Protein AF-A0A821KR03-F1 (afdb_monomer_lite)

InterPro domains:
  IPR006926 Vps16, N-terminal [PF04841] (5-114)
  IPR016534 Vacuolar protein sorting-associated protein 16 [PTHR12811] (3-163)

Structure (mmCIF, N/CA/C/O backbone):
data_AF-A0A821KR03-F1
#
_entry.id   AF-A0A821KR03-F1
#
loop_
_atom_site.group_PDB
_atom_site.id
_atom_site.type_symbol
_atom_site.label_atom_id
_atom_site.label_alt_id
_atom_site.label_comp_id
_atom_site.label_asym_id
_atom_site.label_entity_id
_atom_site.label_seq_id
_atom_site.pdbx_PDB_ins_code
_atom_site.Cartn_x
_atom_site.Cartn_y
_atom_site.Cartn_z
_atom_site.occupancy
_atom_site.B_iso_or_equiv
_atom_site.auth_seq_id
_atom_site.auth_comp_id
_atom_site.auth_asym_id
_atom_site.auth_atom_id
_atom_site.pdbx_PDB_model_num
ATOM 1 N N . LEU A 1 1 ? 15.813 9.632 -14.652 1.00 60.22 1 LEU A N 1
ATOM 2 C CA . LEU A 1 1 ? 16.488 8.540 -15.388 1.00 60.22 1 LEU A CA 1
ATOM 3 C C . LEU A 1 1 ? 17.208 9.166 -16.573 1.00 60.22 1 LEU A C 1
ATOM 5 O O . LEU A 1 1 ? 16.545 9.782 -17.395 1.00 60.22 1 LEU A O 1
ATOM 9 N N . CYS A 1 2 ? 18.537 9.109 -16.610 1.00 74.56 2 CYS A N 1
ATOM 10 C CA . CYS A 1 2 ? 19.334 9.559 -17.752 1.00 74.56 2 CYS A CA 1
ATOM 11 C C . CYS A 1 2 ? 20.136 8.346 -18.226 1.00 74.56 2 CYS A C 1
ATOM 13 O O . CYS A 1 2 ? 20.982 7.852 -17.482 1.00 74.56 2 CYS A O 1
ATOM 15 N N . TYR A 1 3 ? 19.808 7.820 -19.405 1.00 84.50 3 TYR A N 1
ATOM 16 C CA . TYR A 1 3 ? 20.473 6.650 -19.975 1.00 84.50 3 TYR A CA 1
ATOM 17 C C . TYR A 1 3 ? 21.560 7.117 -20.941 1.00 84.50 3 TYR A C 1
ATOM 19 O O . TYR A 1 3 ? 21.299 7.924 -21.829 1.00 84.50 3 TYR A O 1
ATOM 27 N N . THR A 1 4 ? 22.783 6.619 -20.769 1.00 85.19 4 THR A N 1
ATOM 28 C CA . THR A 1 4 ? 23.943 6.978 -21.607 1.00 85.19 4 THR A CA 1
ATOM 29 C C . THR A 1 4 ? 24.141 6.041 -22.803 1.00 85.19 4 THR A C 1
ATOM 31 O O . THR A 1 4 ? 25.044 6.251 -23.608 1.00 85.19 4 THR A O 1
ATOM 34 N N . SER A 1 5 ? 23.302 5.010 -22.932 1.00 85.94 5 SER A N 1
ATOM 35 C CA . SER A 1 5 ? 23.294 4.030 -24.021 1.00 85.94 5 SER A CA 1
ATOM 36 C C . SER A 1 5 ? 21.872 3.848 -24.561 1.00 85.94 5 SER A C 1
ATOM 38 O O . SER A 1 5 ? 20.921 4.136 -23.827 1.00 85.94 5 SER A O 1
ATOM 40 N N . PRO A 1 6 ? 21.695 3.322 -25.789 1.00 90.62 6 PRO A N 1
ATOM 41 C CA . PRO A 1 6 ? 20.378 2.938 -26.288 1.00 90.62 6 PRO A CA 1
ATOM 42 C C . PRO A 1 6 ? 19.651 2.016 -25.302 1.00 90.62 6 PRO A C 1
ATOM 44 O O . PRO A 1 6 ? 20.279 1.177 -24.649 1.00 90.62 6 PRO A O 1
ATOM 47 N N . VAL A 1 7 ? 18.334 2.186 -25.202 1.00 93.94 7 VAL A N 1
ATOM 48 C CA . VAL A 1 7 ? 17.451 1.352 -24.379 1.00 93.94 7 VAL A CA 1
ATOM 49 C C . VAL A 1 7 ? 16.384 0.712 -25.252 1.00 93.94 7 VAL A C 1
ATOM 51 O O . VAL A 1 7 ? 15.950 1.297 -26.245 1.00 93.94 7 VAL A O 1
ATOM 54 N N . TRP A 1 8 ? 15.954 -0.483 -24.869 1.00 94.06 8 TRP A N 1
ATOM 55 C CA . TRP A 1 8 ? 14.811 -1.154 -25.469 1.00 94.06 8 TRP A CA 1
ATOM 56 C C . TRP A 1 8 ? 13.596 -1.029 -24.551 1.00 94.06 8 TRP A C 1
ATOM 58 O O . TRP A 1 8 ? 13.718 -1.134 -23.329 1.00 94.06 8 TRP A O 1
ATOM 68 N N . LEU A 1 9 ? 12.430 -0.775 -25.143 1.00 94.56 9 LEU A N 1
ATOM 69 C CA . LEU A 1 9 ? 11.180 -0.566 -24.420 1.00 94.56 9 LEU A CA 1
ATOM 70 C C . LEU A 1 9 ? 10.210 -1.705 -24.734 1.00 94.56 9 LEU A C 1
ATOM 72 O O . LEU A 1 9 ? 9.923 -1.956 -25.903 1.00 94.56 9 LEU A O 1
ATOM 76 N N . SER A 1 10 ? 9.673 -2.335 -23.689 1.00 93.62 10 SER A N 1
ATOM 77 C CA . SER A 1 10 ? 8.563 -3.289 -23.783 1.00 93.62 10 SER A CA 1
ATOM 78 C C . SER A 1 10 ? 7.328 -2.707 -23.133 1.00 93.62 10 SER A C 1
ATOM 80 O O . SER A 1 10 ? 7.402 -2.225 -22.001 1.00 93.62 10 SER A O 1
ATOM 82 N N . THR A 1 11 ? 6.180 -2.812 -23.789 1.00 94.19 11 THR A N 1
ATOM 83 C CA . THR A 1 11 ? 4.897 -2.576 -23.127 1.00 94.19 11 THR A CA 1
ATOM 84 C C . THR A 1 11 ? 4.571 -3.747 -22.211 1.00 94.19 11 THR A C 1
ATOM 86 O O . THR A 1 11 ? 4.614 -4.899 -22.638 1.00 94.19 11 THR A O 1
ATOM 89 N N . GLU A 1 12 ? 4.205 -3.442 -20.976 1.00 91.38 12 GLU A N 1
ATOM 90 C CA . GLU A 1 12 ? 3.694 -4.391 -19.994 1.00 91.38 12 GLU A CA 1
ATOM 91 C C . GLU A 1 12 ? 2.245 -4.011 -19.651 1.00 91.38 12 GLU A C 1
ATOM 93 O O . GLU A 1 12 ? 1.761 -2.933 -20.000 1.00 91.38 12 GLU A O 1
ATOM 98 N N . ILE A 1 13 ? 1.536 -4.887 -18.946 1.00 91.25 13 ILE A N 1
ATOM 99 C CA . ILE A 1 13 ? 0.113 -4.703 -18.606 1.00 91.25 13 ILE A CA 1
ATOM 100 C C . ILE A 1 13 ? -0.180 -3.436 -17.781 1.00 91.25 13 ILE A C 1
ATOM 102 O O . ILE A 1 13 ? -1.308 -2.947 -17.761 1.00 91.25 13 ILE A O 1
ATOM 106 N N . ASP A 1 14 ? 0.816 -2.934 -17.056 1.00 90.94 14 ASP A N 1
ATOM 107 C CA . ASP A 1 14 ? 0.702 -1.848 -16.087 1.00 90.94 14 ASP A CA 1
ATOM 108 C C . ASP A 1 14 ? 1.826 -0.812 -16.210 1.00 90.94 14 ASP A C 1
ATOM 110 O O . ASP A 1 14 ? 1.948 0.077 -15.367 1.00 90.94 14 ASP A O 1
ATOM 114 N N . GLY A 1 15 ? 2.609 -0.866 -17.289 1.00 91.56 15 GLY A N 1
ATOM 115 C CA . GLY A 1 15 ? 3.691 0.081 -17.509 1.00 91.56 15 GLY A CA 1
ATOM 116 C C . GLY A 1 15 ? 4.571 -0.252 -18.704 1.00 91.56 15 GLY A C 1
ATOM 117 O O . GLY A 1 15 ? 4.160 -0.897 -19.666 1.00 91.56 15 GLY A O 1
ATOM 118 N N . ILE A 1 16 ? 5.803 0.236 -18.641 1.00 92.94 16 ILE A N 1
ATOM 119 C CA . ILE A 1 16 ? 6.830 0.062 -19.658 1.00 92.94 16 ILE A CA 1
ATOM 120 C C . ILE A 1 16 ? 8.076 -0.479 -18.970 1.00 92.94 16 ILE A C 1
ATOM 122 O O . ILE A 1 16 ? 8.603 0.126 -18.034 1.00 92.94 16 ILE A O 1
ATOM 126 N N . ARG A 1 17 ? 8.573 -1.609 -19.462 1.00 91.38 17 ARG A N 1
ATOM 127 C CA . ARG A 1 17 ? 9.872 -2.148 -19.070 1.00 91.38 17 ARG A CA 1
ATOM 128 C C . ARG A 1 17 ? 10.957 -1.508 -19.928 1.00 91.38 17 ARG A C 1
ATOM 130 O O . ARG A 1 17 ? 10.841 -1.479 -21.152 1.00 91.38 17 ARG A O 1
ATOM 137 N N . ILE A 1 18 ? 11.998 -0.997 -19.281 1.00 91.56 18 ILE A N 1
ATOM 138 C CA . ILE A 1 18 ? 13.128 -0.315 -19.908 1.00 91.56 18 ILE A CA 1
ATOM 139 C C . ILE A 1 18 ? 14.366 -1.185 -19.713 1.00 91.56 18 ILE A C 1
ATOM 141 O O . ILE A 1 18 ? 14.875 -1.322 -18.604 1.00 91.56 18 ILE A O 1
ATOM 145 N N . VAL A 1 19 ? 14.847 -1.783 -20.798 1.00 90.94 19 VAL A N 1
ATOM 146 C CA . VAL A 1 19 ? 16.053 -2.614 -20.805 1.00 90.94 19 VAL A CA 1
ATOM 147 C C . VAL A 1 19 ? 17.217 -1.761 -21.295 1.00 90.94 19 VAL A C 1
ATOM 149 O O . VAL A 1 19 ? 17.205 -1.281 -22.429 1.00 90.94 19 VAL A O 1
ATOM 152 N N . SER A 1 20 ? 18.240 -1.586 -20.464 1.00 89.12 20 SER A N 1
ATOM 153 C CA . SER A 1 20 ? 19.522 -1.005 -20.866 1.00 89.12 20 SER A CA 1
ATOM 154 C C . SER A 1 20 ? 20.624 -2.067 -20.823 1.00 89.12 20 SER A C 1
ATOM 156 O O . SER A 1 20 ? 20.423 -3.172 -20.324 1.00 89.12 20 SER A O 1
ATOM 158 N N . GLY A 1 21 ? 21.829 -1.738 -21.295 1.00 85.69 21 GLY A N 1
ATOM 159 C CA . GLY A 1 21 ? 22.984 -2.635 -21.153 1.00 85.69 21 GLY A CA 1
ATOM 160 C C . GLY A 1 21 ? 23.444 -2.861 -19.702 1.00 85.69 21 GLY A C 1
ATOM 161 O O . GLY A 1 21 ? 24.381 -3.622 -19.486 1.00 85.69 21 GLY A O 1
ATOM 162 N N . ARG A 1 22 ? 22.850 -2.171 -18.713 1.00 84.06 22 ARG A N 1
ATOM 163 C CA . ARG A 1 22 ? 23.264 -2.215 -17.296 1.00 84.06 22 ARG A CA 1
ATOM 164 C C . ARG A 1 22 ? 22.119 -2.425 -16.309 1.00 84.06 22 ARG A C 1
ATOM 166 O O . ARG A 1 22 ? 22.371 -2.866 -15.194 1.00 84.06 22 ARG A O 1
ATOM 173 N N . THR A 1 23 ? 20.901 -2.055 -16.682 1.00 84.62 23 THR A N 1
ATOM 174 C CA . THR A 1 23 ? 19.739 -2.018 -15.792 1.00 84.62 23 THR A CA 1
ATOM 175 C C . THR A 1 23 ? 18.513 -2.568 -16.492 1.00 84.62 23 THR A C 1
ATOM 177 O O . THR A 1 23 ? 18.377 -2.483 -17.716 1.00 84.62 23 THR A O 1
ATOM 180 N N . LEU A 1 24 ? 17.608 -3.102 -15.681 1.00 87.06 24 LEU A N 1
ATOM 181 C CA . LEU A 1 24 ? 16.259 -3.425 -16.092 1.00 87.06 24 LEU A CA 1
ATOM 182 C C . LEU A 1 24 ? 15.298 -2.633 -15.211 1.00 87.06 24 LEU A C 1
ATOM 184 O O . LEU A 1 24 ? 15.006 -3.026 -14.085 1.00 87.06 24 LEU A O 1
ATOM 188 N N . ASP A 1 25 ? 14.846 -1.497 -15.727 1.00 87.44 25 ASP A N 1
ATOM 189 C CA . ASP A 1 25 ? 14.004 -0.556 -14.999 1.00 87.44 25 ASP A CA 1
ATOM 190 C C . ASP A 1 25 ? 12.532 -0.734 -15.394 1.00 87.44 25 ASP A C 1
ATOM 192 O O . ASP A 1 25 ? 12.204 -1.191 -16.493 1.00 87.44 25 ASP A O 1
ATOM 196 N N . PHE A 1 26 ? 11.620 -0.358 -14.498 1.00 88.38 26 PHE A N 1
ATOM 197 C CA . PHE A 1 26 ? 10.183 -0.391 -14.759 1.00 88.38 26 PHE A CA 1
ATOM 198 C C . PHE A 1 26 ? 9.567 0.984 -14.530 1.00 88.38 26 PHE A C 1
ATOM 200 O O . PHE A 1 26 ? 9.708 1.577 -13.460 1.00 88.38 26 PHE A O 1
ATOM 207 N N . PHE A 1 27 ? 8.881 1.492 -15.548 1.00 89.94 27 PHE A N 1
ATOM 208 C CA . PHE A 1 27 ? 8.191 2.769 -15.506 1.00 89.94 27 PHE A CA 1
ATOM 209 C C . PHE A 1 27 ? 6.686 2.543 -15.578 1.00 89.94 27 PHE A C 1
ATOM 211 O O . PHE A 1 27 ? 6.168 2.053 -16.578 1.00 89.94 27 PHE A O 1
ATOM 218 N N . GLN A 1 28 ? 5.974 2.941 -14.531 1.00 91.38 28 GLN A N 1
ATOM 219 C CA . GLN A 1 28 ? 4.519 2.857 -14.468 1.00 91.38 28 GLN A CA 1
ATOM 220 C C . GLN A 1 28 ? 3.914 4.191 -14.061 1.00 91.38 28 GLN A C 1
ATOM 222 O O . GLN A 1 28 ? 4.540 5.007 -13.380 1.00 91.38 28 GLN A O 1
ATOM 227 N N . ARG A 1 29 ? 2.647 4.380 -14.431 1.00 91.75 29 ARG A N 1
ATOM 228 C CA . ARG A 1 29 ? 1.810 5.388 -13.783 1.00 91.75 29 ARG A CA 1
ATOM 229 C C . ARG A 1 29 ? 1.677 5.022 -12.304 1.00 91.75 29 ARG A C 1
ATOM 231 O O . ARG A 1 29 ? 1.490 3.853 -11.984 1.00 91.75 29 ARG A O 1
ATOM 238 N N . LEU A 1 30 ? 1.726 6.023 -11.423 1.00 91.00 30 LEU A N 1
ATOM 239 C CA . LEU A 1 30 ? 1.504 5.817 -9.993 1.00 91.00 30 LEU A CA 1
ATOM 240 C C . LEU A 1 30 ? 0.151 5.108 -9.763 1.00 91.00 30 LEU A C 1
ATOM 242 O O . LEU A 1 30 ? -0.876 5.649 -10.192 1.00 91.00 30 LEU A O 1
ATOM 246 N N . PRO A 1 31 ? 0.131 3.924 -9.121 1.00 94.31 31 PRO A N 1
ATOM 247 C CA . PRO A 1 31 ? -1.107 3.210 -8.830 1.00 94.31 31 PRO A CA 1
ATOM 248 C C . PRO A 1 31 ? -2.048 4.040 -7.952 1.00 94.31 31 PRO A C 1
ATOM 250 O O . PRO A 1 31 ? -1.606 4.765 -7.054 1.00 94.31 31 PRO A O 1
ATOM 253 N N . GLN A 1 32 ? -3.356 3.935 -8.199 1.00 95.56 32 GLN A N 1
ATOM 254 C CA . GLN A 1 32 ? -4.357 4.742 -7.495 1.00 95.56 32 GLN A CA 1
ATOM 255 C C . GLN A 1 32 ? -4.410 4.389 -6.003 1.00 95.56 32 GLN A C 1
ATOM 257 O O . GLN A 1 32 ? -4.661 5.253 -5.172 1.00 95.56 32 GLN A O 1
ATOM 262 N N . GLU A 1 33 ? -4.130 3.136 -5.659 1.00 96.50 33 GLU A N 1
ATOM 263 C CA . GLU A 1 33 ? -4.084 2.612 -4.297 1.00 96.50 33 GLU A CA 1
ATOM 264 C C . GLU A 1 33 ? -2.998 3.316 -3.472 1.00 96.50 33 GLU A C 1
ATOM 266 O O . GLU A 1 33 ? -3.260 3.759 -2.355 1.00 96.50 33 GLU A O 1
ATOM 271 N N . ILE A 1 34 ? -1.805 3.490 -4.053 1.00 96.25 34 ILE A N 1
ATOM 272 C CA . ILE A 1 34 ? -0.689 4.237 -3.452 1.00 96.25 34 ILE A CA 1
ATOM 273 C C . ILE A 1 34 ? -1.045 5.717 -3.352 1.00 96.25 34 ILE A C 1
ATOM 275 O O . ILE A 1 34 ? -0.909 6.325 -2.288 1.00 96.25 34 ILE A O 1
ATOM 279 N N . PHE A 1 35 ? -1.537 6.295 -4.453 1.00 96.75 35 PHE A N 1
ATOM 280 C CA . PHE A 1 35 ? -1.909 7.706 -4.502 1.00 96.75 35 PHE A CA 1
ATOM 281 C C . PHE A 1 35 ? -2.958 8.047 -3.442 1.00 96.75 35 PHE A C 1
ATOM 283 O O . PHE A 1 35 ? -2.806 9.026 -2.723 1.00 96.75 35 PHE A O 1
ATOM 290 N N . ASN A 1 36 ? -3.984 7.215 -3.273 1.00 96.88 36 ASN A N 1
ATOM 291 C CA . ASN A 1 36 ? -5.031 7.441 -2.286 1.00 96.88 36 ASN A CA 1
ATOM 292 C C . ASN A 1 36 ? -4.494 7.496 -0.852 1.00 96.88 36 ASN A C 1
ATOM 294 O O . ASN A 1 36 ? -5.114 8.160 -0.028 1.00 96.88 36 ASN A O 1
ATOM 298 N N . ILE A 1 37 ? -3.381 6.834 -0.528 1.00 97.38 37 ILE A N 1
ATOM 299 C CA . ILE A 1 37 ? -2.795 6.876 0.820 1.00 97.38 37 ILE A CA 1
ATOM 300 C C . ILE A 1 37 ? -1.839 8.056 0.983 1.00 97.38 37 ILE A C 1
ATOM 302 O O . ILE A 1 37 ? -1.909 8.754 1.990 1.00 97.38 37 ILE A O 1
ATOM 306 N N . PHE A 1 38 ? -0.962 8.288 0.005 1.00 96.81 38 PHE A N 1
ATOM 307 C CA . PHE A 1 38 ? 0.140 9.247 0.137 1.00 96.81 38 PHE A CA 1
ATOM 308 C C . PHE A 1 38 ? -0.118 10.617 -0.496 1.00 96.81 38 PHE A C 1
ATOM 310 O O . PHE A 1 38 ? 0.713 11.514 -0.349 1.00 96.81 38 PHE A O 1
ATOM 317 N N . ALA A 1 39 ? -1.236 10.808 -1.200 1.00 96.25 39 ALA A N 1
ATOM 318 C CA . ALA A 1 39 ? -1.586 12.114 -1.741 1.00 96.25 39 ALA A CA 1
ATOM 319 C C . ALA A 1 39 ? -1.698 13.158 -0.622 1.00 96.25 39 ALA A C 1
ATOM 321 O O . ALA A 1 39 ? -2.251 12.913 0.454 1.00 96.25 39 ALA A O 1
ATOM 322 N N . ILE A 1 40 ? -1.182 14.351 -0.908 1.00 93.06 40 ILE A N 1
ATOM 323 C CA . ILE A 1 40 ? -1.254 15.501 -0.009 1.00 93.06 40 ILE A CA 1
ATOM 324 C C . ILE A 1 40 ? -2.725 15.791 0.296 1.00 93.06 40 ILE A C 1
ATOM 326 O O . ILE A 1 40 ? -3.540 15.887 -0.620 1.00 93.06 40 ILE A O 1
ATOM 330 N N . LEU A 1 41 ? -3.047 15.933 1.585 1.00 92.81 41 LEU A N 1
ATOM 331 C CA . LEU A 1 41 ? -4.411 16.174 2.073 1.00 92.81 41 LEU A CA 1
ATOM 332 C C . LEU A 1 41 ? -5.416 15.087 1.655 1.00 92.81 41 LEU A C 1
ATOM 334 O O . LEU A 1 41 ? -6.613 15.357 1.547 1.00 92.81 41 LEU A O 1
ATOM 338 N N . SER A 1 42 ? -4.950 13.855 1.431 1.00 94.50 42 SER A N 1
ATOM 339 C CA . SER A 1 42 ? -5.854 12.747 1.159 1.00 94.50 42 SER A CA 1
ATOM 340 C C . SER A 1 42 ? -6.812 12.522 2.326 1.00 94.50 42 SER A C 1
ATOM 342 O O . SER A 1 42 ? -6.412 12.371 3.481 1.00 94.50 42 SER A O 1
ATOM 344 N N . THR A 1 43 ? -8.097 12.456 2.000 1.00 92.56 43 THR A N 1
ATOM 345 C CA . THR A 1 43 ? -9.179 12.154 2.939 1.00 92.56 43 THR A CA 1
ATOM 346 C C . THR A 1 43 ? -9.639 10.700 2.843 1.00 92.56 43 THR A C 1
ATOM 348 O O . THR A 1 43 ? -10.645 10.338 3.458 1.00 92.56 43 THR A O 1
ATOM 351 N N . SER A 1 44 ? -8.915 9.858 2.092 1.00 94.88 44 SER A N 1
ATOM 352 C CA . SER A 1 44 ? -9.254 8.442 1.949 1.00 94.88 44 SER A CA 1
ATOM 353 C C . SER A 1 44 ? -9.193 7.716 3.304 1.00 94.88 44 SER A C 1
ATOM 355 O O . SER A 1 44 ? -8.382 8.073 4.168 1.00 94.88 44 SER A O 1
ATOM 357 N N . PRO A 1 45 ? -10.018 6.674 3.518 1.00 95.38 45 PRO A N 1
ATOM 358 C CA . PRO A 1 45 ? -9.955 5.876 4.739 1.00 95.38 45 PRO A CA 1
ATOM 359 C C . PRO A 1 45 ? -8.554 5.300 5.000 1.00 95.38 45 PRO A C 1
ATOM 361 O O . PRO A 1 45 ? -8.063 5.361 6.127 1.00 95.38 45 PRO A O 1
ATOM 364 N N . GLY A 1 46 ? -7.884 4.796 3.958 1.00 96.44 46 GLY A N 1
ATOM 365 C CA . GLY A 1 46 ? -6.524 4.260 4.037 1.00 96.44 46 GLY A CA 1
ATOM 366 C C . GLY A 1 46 ? -5.491 5.308 4.453 1.00 96.44 46 GLY A C 1
ATOM 367 O O . GLY A 1 46 ? -4.665 5.026 5.318 1.00 96.44 46 GLY A O 1
ATOM 368 N N . ALA A 1 47 ? -5.576 6.534 3.919 1.00 97.25 47 ALA A N 1
ATOM 369 C CA . ALA A 1 47 ? -4.711 7.642 4.332 1.00 97.25 47 ALA A CA 1
ATOM 370 C C . ALA A 1 47 ? -4.892 7.971 5.818 1.00 97.25 47 ALA A C 1
ATOM 372 O O . ALA A 1 47 ? -3.913 8.050 6.558 1.00 97.25 47 ALA A O 1
ATOM 373 N N . LYS A 1 48 ? -6.141 8.087 6.286 1.00 96.31 48 LYS A N 1
ATOM 374 C CA . LYS A 1 48 ? -6.435 8.353 7.704 1.00 96.31 48 LYS A CA 1
ATOM 375 C C . LYS A 1 48 ? -5.905 7.249 8.616 1.00 96.31 48 LYS A C 1
ATOM 377 O O . LYS A 1 48 ? -5.305 7.553 9.643 1.00 96.31 48 LYS A O 1
ATOM 382 N N . LEU A 1 49 ? -6.081 5.977 8.245 1.00 96.94 49 LEU A N 1
ATOM 383 C CA . LEU A 1 49 ? -5.566 4.851 9.032 1.00 96.94 49 LEU A CA 1
ATOM 384 C C . LEU A 1 49 ? -4.036 4.822 9.050 1.00 96.94 49 LEU A C 1
ATOM 386 O O . LEU A 1 49 ? -3.439 4.548 10.090 1.00 96.94 49 LEU A O 1
ATOM 390 N N . PHE A 1 50 ? -3.398 5.104 7.917 1.00 98.00 50 PHE A N 1
ATOM 391 C CA . PHE A 1 50 ? -1.947 5.181 7.832 1.00 98.00 50 PHE A CA 1
ATOM 392 C C . PHE A 1 50 ? -1.390 6.313 8.704 1.00 98.00 50 PHE A C 1
ATOM 394 O O . PHE A 1 50 ? -0.453 6.080 9.467 1.00 98.00 50 PHE A O 1
ATOM 401 N N . SER A 1 51 ? -2.010 7.496 8.670 1.00 96.75 51 SER A N 1
ATOM 402 C CA . SER A 1 51 ? -1.673 8.618 9.554 1.00 96.75 51 SER A CA 1
ATOM 403 C C . SER A 1 51 ? -1.883 8.267 11.025 1.00 96.75 51 SER A C 1
ATOM 405 O O . SER A 1 51 ? -0.977 8.469 11.827 1.00 96.75 51 SER A O 1
ATOM 407 N N . ALA A 1 52 ? -3.008 7.632 11.374 1.00 96.56 52 ALA A N 1
ATOM 408 C CA . ALA A 1 52 ? -3.265 7.171 12.738 1.00 96.56 52 ALA A CA 1
ATOM 409 C C . ALA A 1 52 ? -2.192 6.185 13.224 1.00 96.56 52 ALA A C 1
ATOM 411 O O . ALA A 1 52 ? -1.761 6.241 14.374 1.00 96.56 52 ALA A O 1
ATOM 412 N N . TYR A 1 53 ? -1.729 5.292 12.346 1.00 97.62 53 TYR A N 1
ATOM 413 C CA . TYR A 1 53 ? -0.631 4.383 12.652 1.00 97.62 53 TYR A CA 1
ATOM 414 C C . TYR A 1 53 ? 0.709 5.116 12.834 1.00 97.62 53 TYR A C 1
ATOM 416 O O . TYR A 1 53 ? 1.478 4.739 13.719 1.00 97.62 53 TYR A O 1
ATOM 424 N N . MET A 1 54 ? 1.000 6.154 12.038 1.00 96.75 54 MET A N 1
ATOM 425 C CA . MET A 1 54 ? 2.195 6.983 12.247 1.00 96.75 54 MET A CA 1
ATOM 426 C C . MET A 1 54 ? 2.139 7.706 13.581 1.00 96.75 54 MET A C 1
ATOM 428 O O . MET A 1 54 ? 3.090 7.604 14.350 1.00 96.75 54 MET A O 1
ATOM 432 N N . ASP A 1 55 ? 1.024 8.363 13.883 1.00 96.56 55 ASP A N 1
ATOM 433 C CA . ASP A 1 55 ? 0.836 9.044 15.159 1.00 96.56 55 ASP A CA 1
ATOM 434 C C . ASP A 1 55 ? 0.992 8.067 16.326 1.00 96.56 55 ASP A C 1
ATOM 436 O O . ASP A 1 55 ? 1.745 8.342 17.253 1.00 96.56 55 ASP A O 1
ATOM 440 N N . TYR A 1 56 ? 0.406 6.869 16.234 1.00 95.88 56 TYR A N 1
ATOM 441 C CA . TYR A 1 56 ? 0.591 5.820 17.237 1.00 95.88 56 TYR A CA 1
ATOM 442 C C . TYR A 1 56 ? 2.064 5.410 17.388 1.00 95.88 56 TYR A C 1
ATOM 444 O O . TYR A 1 56 ? 2.571 5.295 18.501 1.00 95.88 56 TYR A O 1
ATOM 452 N N . LYS A 1 57 ? 2.772 5.204 16.271 1.00 95.19 57 LYS A N 1
ATOM 453 C CA . LYS A 1 57 ? 4.188 4.807 16.258 1.00 95.19 57 LYS A CA 1
ATOM 454 C C . LYS A 1 57 ? 5.100 5.872 16.881 1.00 95.19 57 LYS A C 1
ATOM 456 O O . LYS A 1 57 ? 6.139 5.511 17.426 1.00 95.19 57 LYS A O 1
ATOM 461 N N . TYR A 1 58 ? 4.735 7.147 16.769 1.00 94.62 58 TYR A N 1
ATOM 462 C CA . TYR A 1 58 ? 5.473 8.282 17.328 1.00 94.62 58 TYR A CA 1
ATOM 463 C C . TYR A 1 58 ? 4.873 8.801 18.645 1.00 94.62 58 TYR A C 1
ATOM 465 O O . TYR A 1 58 ? 5.203 9.909 19.057 1.00 94.62 58 TYR A O 1
ATOM 473 N N . GLU A 1 59 ? 4.010 8.014 19.300 1.00 91.12 59 GLU A N 1
ATOM 474 C CA . GLU A 1 59 ? 3.382 8.339 20.592 1.00 91.12 59 GLU A CA 1
ATOM 475 C C . GLU A 1 59 ? 2.605 9.671 20.595 1.00 91.12 59 GLU A C 1
ATOM 477 O O . GLU A 1 59 ? 2.434 10.328 21.622 1.00 91.12 59 GLU A O 1
ATOM 482 N N . ASN A 1 60 ? 2.084 10.062 19.433 1.00 91.88 60 ASN A N 1
ATOM 483 C CA . ASN A 1 60 ? 1.218 11.215 19.271 1.00 91.88 60 ASN A CA 1
ATOM 484 C C . ASN A 1 60 ? -0.238 10.843 19.604 1.00 91.88 60 ASN A C 1
ATOM 486 O O . ASN A 1 60 ? -0.789 9.854 19.113 1.00 91.88 60 ASN A O 1
ATOM 490 N N . GLN A 1 61 ? -0.894 11.682 20.407 1.00 87.06 61 GLN A N 1
ATOM 491 C CA . GLN A 1 61 ? -2.266 11.475 20.886 1.00 87.06 61 GLN A CA 1
ATOM 492 C C . GLN A 1 61 ? -3.319 11.531 19.763 1.00 87.06 61 GLN A C 1
ATOM 494 O O . GLN A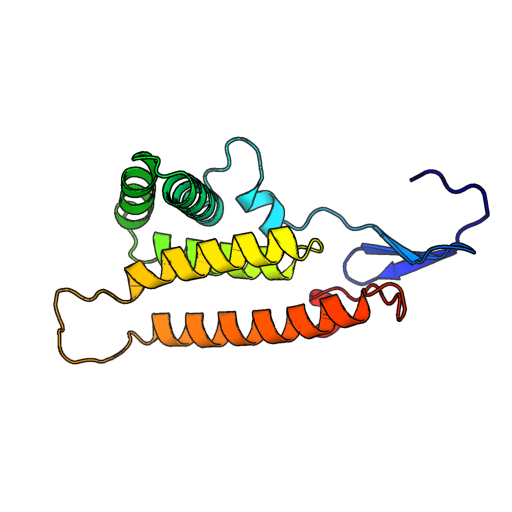 1 61 ? -4.435 11.038 19.927 1.00 87.06 61 GLN A O 1
ATOM 499 N N . MET A 1 62 ? -2.964 12.074 18.594 1.00 90.31 62 MET A N 1
ATOM 500 C CA . MET A 1 62 ? -3.864 12.217 17.442 1.00 90.31 62 MET A CA 1
ATOM 501 C C . MET A 1 62 ? -4.335 10.884 16.839 1.00 90.31 62 MET A C 1
ATOM 503 O O . MET A 1 62 ? -5.380 10.841 16.184 1.00 90.31 62 MET A O 1
ATOM 507 N N . ALA A 1 63 ? -3.630 9.781 17.113 1.00 91.50 63 ALA A N 1
ATOM 508 C CA . ALA A 1 63 ? -3.994 8.452 16.625 1.00 91.50 63 ALA A CA 1
ATOM 509 C C . ALA A 1 63 ? -5.414 8.031 17.038 1.00 91.50 63 ALA A C 1
ATOM 511 O O . ALA A 1 63 ? -6.169 7.491 16.226 1.00 91.50 63 ALA A O 1
ATOM 512 N N . GLU A 1 64 ? -5.794 8.292 18.292 1.00 89.62 64 GLU A N 1
ATOM 513 C CA . GLU A 1 64 ? -7.113 7.927 18.813 1.00 89.62 64 GLU A CA 1
ATOM 514 C C . GLU A 1 64 ? -8.225 8.727 18.127 1.00 89.62 64 GLU A C 1
ATOM 516 O O . GLU A 1 64 ? -9.252 8.164 17.741 1.00 89.62 64 GLU A O 1
ATOM 521 N N . MET A 1 65 ? -7.995 10.022 17.902 1.00 92.06 65 MET A N 1
ATOM 522 C CA . MET A 1 65 ? -8.941 10.898 17.214 1.00 92.06 65 MET A CA 1
ATOM 523 C C . MET A 1 65 ? -9.221 10.404 15.788 1.00 92.06 65 MET A C 1
ATOM 525 O O . MET A 1 65 ? -10.383 10.245 15.414 1.00 92.06 65 MET A O 1
ATOM 529 N N . LEU A 1 66 ? -8.174 10.091 15.018 1.00 91.75 66 LEU A N 1
ATOM 530 C CA . LEU A 1 66 ? -8.303 9.590 13.643 1.00 91.75 66 LEU A CA 1
ATOM 531 C C . LEU A 1 66 ? -9.001 8.222 13.583 1.00 91.75 66 LEU A C 1
ATOM 533 O O . LEU A 1 66 ? -9.831 7.975 12.706 1.00 91.75 66 LEU A O 1
ATOM 537 N N . LEU A 1 67 ? -8.711 7.328 14.534 1.00 90.62 67 LEU A N 1
ATOM 538 C CA . LEU A 1 67 ? -9.407 6.042 14.643 1.00 90.62 67 LEU A CA 1
ATOM 539 C C . LEU A 1 67 ? -10.889 6.216 14.981 1.00 90.62 67 LEU A C 1
ATOM 541 O O . LEU A 1 67 ? -11.727 5.485 14.448 1.00 90.62 67 LEU A O 1
ATOM 545 N N . ASN A 1 68 ? -11.221 7.159 15.860 1.00 89.00 68 ASN A N 1
ATOM 546 C CA . ASN A 1 68 ? -12.604 7.455 16.212 1.00 89.00 68 ASN A CA 1
ATOM 547 C C . ASN A 1 68 ? -13.355 8.070 15.031 1.00 89.00 68 ASN A C 1
ATOM 549 O O . ASN A 1 68 ? -14.484 7.661 14.786 1.00 89.00 68 ASN A O 1
ATOM 553 N N . GLU A 1 69 ? -12.724 8.947 14.249 1.00 90.38 69 GLU A N 1
ATOM 554 C CA . GLU A 1 69 ? -13.289 9.487 13.006 1.00 90.38 69 GLU A CA 1
ATOM 555 C C . GLU A 1 69 ? -13.592 8.380 11.980 1.00 90.38 69 GLU A C 1
ATOM 557 O O . GLU A 1 69 ? -14.676 8.328 11.393 1.00 90.38 69 GLU A O 1
ATOM 562 N N . LEU A 1 70 ? -12.667 7.429 11.807 1.00 89.75 70 LEU A N 1
ATOM 563 C CA . LEU A 1 70 ? -12.873 6.273 10.928 1.00 89.75 70 LEU A CA 1
ATOM 564 C C . LEU A 1 70 ? -14.054 5.399 11.370 1.00 89.75 70 LEU A C 1
ATOM 566 O O . LEU A 1 70 ? -14.782 4.885 10.519 1.00 89.75 70 LEU A O 1
ATOM 570 N N . LYS A 1 71 ? -14.267 5.242 12.681 1.00 84.69 71 LYS A N 1
ATOM 571 C CA . LYS A 1 71 ? -15.385 4.468 13.249 1.00 84.69 71 LYS A CA 1
ATOM 572 C C . LYS A 1 71 ? -16.713 5.232 13.234 1.00 84.69 71 LYS A C 1
ATOM 574 O O . LYS A 1 71 ? -17.759 4.611 13.071 1.00 84.69 71 LYS A O 1
ATOM 579 N N . SER A 1 72 ? -16.681 6.550 13.435 1.00 74.94 72 SER A N 1
ATOM 580 C CA . SER A 1 72 ? -17.866 7.400 13.623 1.00 74.94 72 SER A CA 1
ATOM 581 C C . SER A 1 72 ? -18.499 7.882 12.321 1.00 74.94 72 SER A C 1
ATOM 583 O O . SER A 1 72 ? -19.636 8.345 12.349 1.00 74.94 72 SER A O 1
ATOM 585 N N . SER A 1 73 ? -17.819 7.716 11.181 1.00 63.50 73 SER A N 1
ATOM 586 C CA . SER A 1 73 ? -18.284 8.079 9.830 1.00 63.50 73 SER A CA 1
ATOM 587 C C . SER A 1 73 ? -19.541 7.329 9.320 1.00 63.50 73 SER A C 1
ATOM 589 O O . SER A 1 73 ? -19.787 7.237 8.120 1.00 63.50 73 SER A O 1
ATOM 591 N N . GLY A 1 74 ? -20.380 6.800 10.216 1.00 50.25 74 GLY A N 1
ATOM 592 C CA . GLY A 1 74 ? -21.723 6.286 9.923 1.00 50.25 74 GLY A CA 1
ATOM 593 C C . GLY A 1 74 ? -21.770 4.882 9.322 1.00 50.25 74 GLY A C 1
ATOM 594 O O . GLY A 1 74 ? -22.846 4.297 9.237 1.00 50.25 74 GLY A O 1
ATOM 595 N N . THR A 1 75 ? -20.623 4.301 8.961 1.00 47.03 75 THR A N 1
ATOM 596 C CA . THR A 1 75 ? -20.553 2.941 8.418 1.00 47.03 75 THR A CA 1
ATOM 597 C C . THR A 1 75 ? -19.527 2.136 9.199 1.00 47.03 75 THR A C 1
ATOM 599 O O . THR A 1 75 ? -18.347 2.480 9.219 1.00 47.03 75 THR A O 1
ATOM 602 N N . THR A 1 76 ? -19.924 0.993 9.759 1.00 54.50 76 THR A N 1
ATOM 603 C CA . THR A 1 76 ? -18.989 -0.023 10.279 1.00 54.50 76 THR A CA 1
ATOM 604 C C . THR A 1 76 ? -17.958 -0.489 9.232 1.00 54.50 76 THR A C 1
ATOM 606 O O . THR A 1 76 ? -16.982 -1.139 9.595 1.00 54.50 76 THR A O 1
ATOM 609 N N . ASN A 1 77 ? -18.126 -0.100 7.959 1.00 70.31 77 ASN A N 1
ATOM 610 C CA . ASN A 1 77 ? -17.174 -0.293 6.865 1.00 70.31 77 ASN A CA 1
ATOM 611 C C . ASN A 1 77 ? -15.983 0.674 6.845 1.00 70.31 77 ASN A C 1
ATOM 613 O O . ASN A 1 77 ? -15.021 0.361 6.158 1.00 70.31 77 ASN A O 1
ATOM 617 N N . GLY A 1 78 ? -15.997 1.831 7.519 1.00 87.62 78 GLY A N 1
ATOM 618 C CA . GLY A 1 78 ? -14.945 2.846 7.318 1.00 87.62 78 GLY A CA 1
ATOM 619 C C . GLY A 1 78 ? -13.543 2.338 7.675 1.00 87.62 78 GLY A C 1
ATOM 620 O O . GLY A 1 78 ? -12.603 2.435 6.885 1.00 87.62 78 GLY A O 1
ATOM 621 N N . LEU A 1 79 ? -13.420 1.714 8.848 1.00 90.75 79 LEU A N 1
ATOM 622 C CA . LEU A 1 79 ? -12.168 1.112 9.304 1.00 90.75 79 LEU A CA 1
ATOM 623 C C . LEU A 1 79 ? -11.809 -0.167 8.529 1.00 90.75 79 LEU A C 1
ATOM 625 O O . LEU A 1 79 ? -10.638 -0.404 8.245 1.00 90.75 79 LEU A O 1
ATOM 629 N N . GLU A 1 80 ? -12.799 -0.990 8.178 1.00 91.25 80 GLU A N 1
ATOM 630 C CA . GLU A 1 80 ? -12.585 -2.183 7.351 1.00 91.25 80 GLU A CA 1
ATOM 631 C C . GLU A 1 80 ? -12.016 -1.815 5.976 1.00 91.25 80 GLU A C 1
ATOM 633 O O . GLU A 1 80 ? -11.029 -2.401 5.528 1.00 91.25 80 GLU A O 1
ATOM 638 N N . GLU A 1 81 ? -12.617 -0.820 5.331 1.00 92.69 81 GLU A N 1
ATOM 639 C CA . GLU A 1 81 ? -12.190 -0.291 4.044 1.00 92.69 81 GLU A CA 1
ATOM 640 C C . GLU A 1 81 ? -10.785 0.301 4.139 1.00 92.69 81 GLU A C 1
ATOM 642 O O . GLU A 1 81 ? -9.933 -0.005 3.311 1.00 92.69 81 GLU A O 1
ATOM 647 N N . ALA A 1 82 ? -10.493 1.063 5.195 1.00 95.44 82 ALA A N 1
ATOM 648 C CA . ALA A 1 82 ? -9.154 1.588 5.428 1.00 95.44 82 ALA A CA 1
ATOM 649 C C . ALA A 1 82 ? -8.090 0.480 5.515 1.00 95.44 82 ALA A C 1
ATOM 651 O O . ALA A 1 82 ? -7.016 0.595 4.923 1.00 95.44 82 ALA A O 1
ATOM 652 N N . VAL A 1 83 ? -8.395 -0.621 6.214 1.00 95.38 83 VAL A N 1
ATOM 653 C CA . VAL A 1 83 ? -7.497 -1.781 6.309 1.00 95.38 83 VAL A CA 1
ATOM 654 C C . VAL A 1 83 ? -7.280 -2.411 4.933 1.00 95.38 83 VAL A C 1
ATOM 656 O O . VAL A 1 83 ? -6.132 -2.659 4.558 1.00 95.38 83 VAL A O 1
ATOM 659 N N . LYS A 1 84 ? -8.348 -2.627 4.155 1.00 95.56 84 LYS A N 1
ATOM 660 C CA . LYS A 1 84 ? -8.249 -3.164 2.787 1.00 95.56 84 LYS A CA 1
ATOM 661 C C . LYS A 1 84 ? -7.439 -2.249 1.869 1.00 95.56 84 LYS A C 1
ATOM 663 O O . LYS A 1 84 ? -6.595 -2.750 1.132 1.00 95.56 84 LYS A O 1
ATOM 668 N N . GLN A 1 85 ? -7.627 -0.933 1.959 1.00 96.94 85 GLN A N 1
ATOM 669 C CA . GLN A 1 85 ? -6.873 0.052 1.179 1.00 96.94 85 GLN A CA 1
ATOM 670 C C . GLN A 1 85 ? -5.376 0.014 1.499 1.00 96.94 85 GLN A C 1
ATOM 672 O O . GLN A 1 85 ? -4.571 -0.014 0.574 1.00 96.94 85 GLN A O 1
ATOM 677 N N . CYS A 1 86 ? -4.985 -0.079 2.775 1.00 98.12 86 CYS A N 1
ATOM 678 C CA . CYS A 1 86 ? -3.577 -0.245 3.158 1.00 98.12 86 CYS A CA 1
ATOM 679 C C . CYS A 1 86 ? -2.963 -1.545 2.607 1.00 98.12 86 CYS A C 1
ATOM 681 O O . CYS A 1 86 ? -1.816 -1.540 2.163 1.00 98.12 86 CYS A O 1
ATOM 683 N N . ILE A 1 87 ? -3.713 -2.655 2.601 1.00 97.75 87 ILE A N 1
ATOM 684 C CA . ILE A 1 87 ? -3.251 -3.939 2.038 1.00 97.75 87 ILE A CA 1
ATOM 685 C C . ILE A 1 87 ? -3.109 -3.855 0.511 1.00 97.75 87 ILE A C 1
ATOM 687 O O . ILE A 1 87 ? -2.110 -4.313 -0.049 1.00 97.75 87 ILE A O 1
ATOM 691 N N . ALA A 1 88 ? -4.093 -3.259 -0.164 1.00 97.00 88 ALA A N 1
ATOM 692 C CA . ALA A 1 88 ? -4.070 -3.064 -1.609 1.00 97.00 88 ALA A CA 1
ATOM 693 C C . AL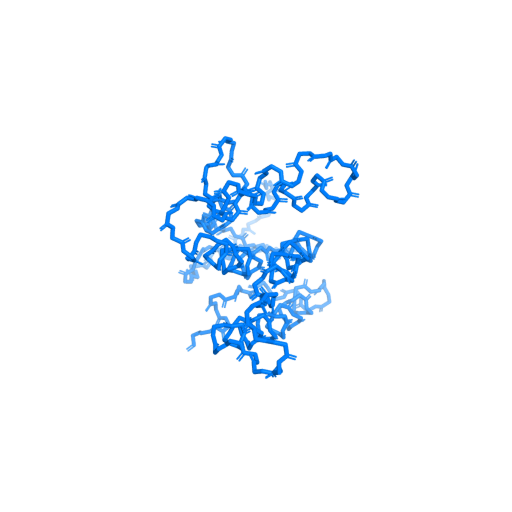A A 1 88 ? -2.906 -2.154 -2.021 1.00 97.00 88 ALA A C 1
ATOM 695 O O . ALA A 1 88 ? -2.125 -2.516 -2.894 1.00 97.00 88 ALA A O 1
ATOM 696 N N . ALA A 1 89 ? -2.711 -1.033 -1.324 1.00 97.56 89 ALA A N 1
ATOM 697 C CA . ALA A 1 89 ? -1.571 -0.154 -1.535 1.00 97.56 89 ALA A CA 1
ATOM 698 C C . ALA A 1 89 ? -0.244 -0.891 -1.323 1.00 97.56 89 ALA A C 1
ATOM 700 O O . ALA A 1 89 ? 0.623 -0.819 -2.182 1.00 97.56 89 ALA A O 1
ATOM 701 N N . ALA A 1 90 ? -0.098 -1.691 -0.259 1.00 97.62 90 ALA A N 1
ATOM 702 C CA . ALA A 1 90 ? 1.122 -2.477 -0.057 1.00 97.62 90 ALA A CA 1
ATOM 703 C C . ALA A 1 90 ? 1.426 -3.411 -1.239 1.00 97.62 90 ALA A C 1
ATOM 705 O O . ALA A 1 90 ? 2.588 -3.639 -1.548 1.00 97.62 90 ALA A O 1
ATOM 706 N N . SER A 1 91 ? 0.392 -3.922 -1.912 1.00 95.56 91 SER A N 1
ATOM 707 C CA . SER A 1 91 ? 0.532 -4.798 -3.081 1.00 95.56 91 SER A CA 1
ATOM 708 C C . SER A 1 91 ? 1.050 -4.063 -4.324 1.00 95.56 91 SER A C 1
ATOM 710 O O . SER A 1 91 ? 1.629 -4.685 -5.205 1.00 95.56 91 SER A O 1
ATOM 712 N N . HIS A 1 92 ? 0.851 -2.748 -4.405 1.00 94.56 92 HIS A N 1
ATOM 713 C CA . HIS A 1 92 ? 1.254 -1.911 -5.538 1.00 94.56 92 HIS A CA 1
ATOM 714 C C . HIS A 1 92 ? 2.529 -1.093 -5.279 1.00 94.56 92 HIS A C 1
ATOM 716 O O . HIS A 1 92 ? 2.967 -0.353 -6.160 1.00 94.56 92 HIS A O 1
ATOM 722 N N . GLU A 1 93 ? 3.117 -1.223 -4.089 1.00 93.88 93 GLU A N 1
ATOM 723 C CA . GLU A 1 93 ? 4.352 -0.550 -3.698 1.00 93.88 93 GLU A CA 1
ATOM 724 C C . GLU A 1 93 ? 5.570 -1.414 -4.036 1.00 93.88 93 GLU A C 1
ATOM 726 O O . GLU A 1 93 ? 5.528 -2.632 -3.874 1.00 93.88 93 GLU A O 1
ATOM 731 N N . ASN A 1 94 ? 6.671 -0.789 -4.454 1.00 89.00 94 ASN A N 1
ATOM 732 C CA . ASN A 1 94 ? 7.908 -1.485 -4.809 1.00 89.00 94 ASN A CA 1
ATOM 733 C C . ASN A 1 94 ? 8.971 -1.402 -3.707 1.00 89.00 94 ASN A C 1
ATOM 735 O O . ASN A 1 94 ? 9.814 -2.290 -3.629 1.00 89.00 94 ASN A O 1
ATOM 739 N N . ASP A 1 95 ? 8.954 -0.377 -2.845 1.00 91.44 95 ASP A N 1
ATOM 740 C CA . ASP A 1 95 ? 9.893 -0.297 -1.718 1.00 91.44 95 ASP A CA 1
ATOM 741 C C . ASP A 1 95 ? 9.466 -1.254 -0.584 1.00 91.44 95 ASP A C 1
ATOM 743 O O . ASP A 1 95 ? 8.432 -1.022 0.061 1.00 91.44 95 ASP A O 1
ATOM 747 N N . PRO A 1 96 ? 10.266 -2.291 -0.247 1.00 93.62 96 PRO A N 1
ATOM 748 C CA . PRO A 1 96 ? 9.935 -3.235 0.822 1.00 93.62 96 PRO A CA 1
ATOM 749 C C . PRO A 1 96 ? 9.724 -2.571 2.191 1.00 93.62 96 PRO A C 1
ATOM 751 O O . PRO A 1 96 ? 8.974 -3.076 3.034 1.00 93.62 96 PRO A O 1
ATOM 754 N N . SER A 1 97 ? 10.373 -1.431 2.432 1.00 95.75 97 SER A N 1
ATOM 755 C CA . SER A 1 97 ? 10.227 -0.653 3.662 1.00 95.75 97 SER A CA 1
ATOM 756 C C . SER A 1 97 ? 8.837 -0.031 3.754 1.00 95.75 97 SER A C 1
ATOM 758 O O . SER A 1 97 ? 8.191 -0.130 4.803 1.00 95.75 97 SER A O 1
ATOM 760 N N . ILE A 1 98 ? 8.351 0.552 2.653 1.00 96.56 98 ILE A N 1
ATOM 761 C CA . ILE A 1 98 ? 7.021 1.169 2.564 1.00 96.56 98 ILE A CA 1
ATOM 762 C C . ILE A 1 98 ? 5.935 0.087 2.552 1.00 96.56 98 ILE A C 1
ATOM 764 O O . ILE A 1 98 ? 4.972 0.195 3.312 1.00 96.56 98 ILE A O 1
ATOM 768 N N . GLN A 1 99 ? 6.125 -1.015 1.815 1.00 97.12 99 GLN A N 1
ATOM 769 C CA . GLN A 1 99 ? 5.239 -2.187 1.867 1.00 97.12 99 GLN A CA 1
ATOM 770 C C . GLN A 1 99 ? 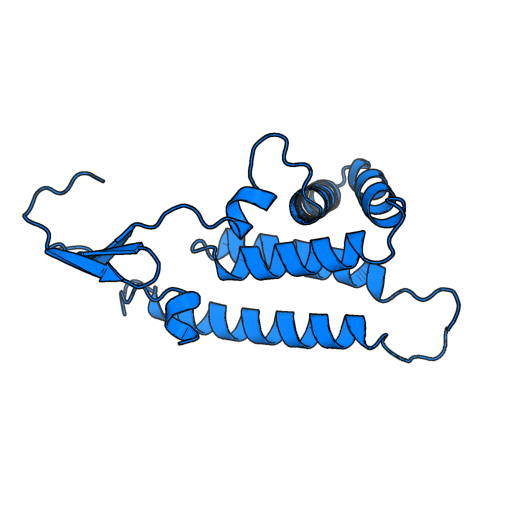5.029 -2.667 3.314 1.00 97.12 99 GLN A C 1
ATOM 772 O O . GLN A 1 99 ? 3.900 -2.842 3.778 1.00 97.12 99 GLN A O 1
ATOM 777 N N . LYS A 1 100 ? 6.122 -2.842 4.073 1.00 97.00 100 LYS A N 1
ATOM 778 C CA . LYS A 1 100 ? 6.068 -3.264 5.482 1.00 97.00 100 LYS A CA 1
ATOM 779 C C . LYS A 1 100 ? 5.334 -2.245 6.351 1.00 97.00 100 LYS A C 1
ATOM 781 O O . LYS A 1 100 ? 4.649 -2.635 7.295 1.00 97.00 100 LYS A O 1
ATOM 786 N N . LEU A 1 101 ? 5.487 -0.958 6.061 1.00 97.88 101 LEU A N 1
ATOM 787 C CA . LEU A 1 101 ? 4.845 0.125 6.794 1.00 97.88 101 LEU A CA 1
ATOM 788 C C . LEU A 1 101 ? 3.324 0.135 6.573 1.00 97.88 101 LEU A C 1
ATOM 790 O O . LEU A 1 101 ? 2.569 0.172 7.545 1.00 97.88 101 LEU A O 1
ATOM 794 N N . LEU A 1 102 ? 2.886 -0.009 5.321 1.00 98.44 102 LEU A N 1
ATOM 795 C CA . LEU A 1 102 ? 1.479 -0.142 4.932 1.00 98.44 102 LEU A CA 1
ATOM 796 C C . LEU A 1 102 ? 0.825 -1.380 5.565 1.00 98.44 102 LEU A C 1
ATOM 798 O O . LEU A 1 102 ? -0.254 -1.291 6.152 1.00 98.44 102 LEU A O 1
ATOM 802 N N . LEU A 1 103 ? 1.511 -2.528 5.540 1.00 97.88 103 LEU A N 1
ATOM 803 C CA . LEU A 1 103 ? 1.024 -3.755 6.178 1.00 97.88 103 LEU A CA 1
ATOM 804 C C . LEU A 1 103 ? 0.926 -3.625 7.704 1.00 97.88 103 LEU A C 1
ATOM 806 O O . LEU A 1 103 ? -0.015 -4.137 8.306 1.00 97.88 103 LEU A O 1
ATOM 810 N N . LYS A 1 104 ? 1.863 -2.922 8.352 1.00 97.56 104 LYS A N 1
ATOM 811 C CA . LYS A 1 104 ? 1.769 -2.639 9.793 1.00 97.56 104 LYS A CA 1
ATOM 812 C C . LYS A 1 104 ? 0.575 -1.742 10.118 1.00 97.56 104 LYS A C 1
ATOM 814 O O . LYS A 1 104 ? -0.126 -2.040 11.081 1.00 97.56 104 LYS A O 1
ATOM 819 N N . ALA A 1 105 ? 0.305 -0.718 9.307 1.00 97.81 105 ALA A N 1
ATOM 820 C CA . ALA A 1 105 ? -0.889 0.114 9.456 1.00 97.81 105 ALA A CA 1
ATOM 821 C C . ALA A 1 105 ? -2.184 -0.705 9.295 1.00 97.81 105 ALA A C 1
ATOM 823 O O . ALA A 1 105 ? -3.108 -0.575 10.098 1.00 97.81 105 ALA A O 1
ATOM 824 N N . ALA A 1 106 ? -2.231 -1.620 8.321 1.00 96.69 106 ALA A N 1
ATOM 825 C CA . ALA A 1 106 ? -3.355 -2.542 8.149 1.00 96.69 106 ALA A CA 1
ATOM 826 C C . ALA A 1 106 ? -3.554 -3.463 9.370 1.00 96.69 106 ALA A C 1
ATOM 828 O O . ALA A 1 106 ? -4.672 -3.615 9.863 1.00 96.69 106 ALA A O 1
ATOM 829 N N . LEU A 1 107 ? -2.474 -4.052 9.900 1.00 94.12 107 LEU A N 1
ATOM 830 C CA . LEU A 1 107 ? -2.521 -4.907 11.095 1.00 94.12 107 LEU A CA 1
ATOM 831 C C . LEU A 1 107 ? -2.940 -4.130 12.351 1.00 94.12 107 LEU A C 1
ATOM 833 O O . LEU A 1 107 ? -3.684 -4.667 13.175 1.00 94.12 107 LEU A O 1
ATOM 837 N N . PHE A 1 108 ? -2.493 -2.878 12.469 1.00 94.50 108 PHE A N 1
ATOM 838 C CA . PHE A 1 108 ? -2.929 -1.941 13.498 1.00 94.50 108 PHE A CA 1
ATOM 839 C C . PHE A 1 108 ? -4.440 -1.699 13.410 1.00 94.50 108 PHE A C 1
ATOM 841 O O . PHE A 1 108 ? -5.145 -1.997 14.371 1.00 94.50 108 PHE A O 1
ATOM 848 N N . GLY A 1 109 ? -4.972 -1.294 12.251 1.00 92.50 109 GLY A N 1
ATOM 849 C CA . GLY A 1 109 ? -6.416 -1.098 12.060 1.00 92.50 109 GLY A CA 1
ATOM 850 C C . GLY A 1 109 ? -7.239 -2.362 12.328 1.00 92.50 109 GLY A C 1
ATOM 851 O O . GLY A 1 109 ? -8.259 -2.315 13.018 1.00 92.50 109 GLY A O 1
ATOM 852 N N . ARG A 1 110 ? -6.748 -3.524 11.876 1.00 89.81 110 ARG A N 1
ATOM 853 C CA . ARG A 1 110 ? -7.376 -4.832 12.115 1.00 89.81 110 ARG A CA 1
ATOM 854 C C . ARG A 1 110 ? -7.569 -5.128 13.604 1.00 89.81 110 ARG A C 1
ATOM 856 O O . ARG A 1 110 ? -8.596 -5.695 13.969 1.00 89.81 110 ARG A O 1
ATOM 863 N N . SER A 1 111 ? -6.619 -4.752 14.464 1.00 88.94 111 SER A N 1
ATOM 864 C CA . SER A 1 111 ? -6.720 -5.002 15.913 1.00 88.94 111 SER A CA 1
ATOM 865 C C . SER A 1 111 ? -7.989 -4.401 16.534 1.00 88.94 111 SER A C 1
ATOM 867 O O . SER A 1 111 ? -8.580 -5.006 17.425 1.00 88.94 111 SER A O 1
ATOM 869 N N . PHE A 1 112 ? -8.483 -3.290 15.981 1.00 86.25 112 PHE A N 1
ATOM 870 C CA . PHE A 1 112 ? -9.705 -2.623 16.429 1.00 86.25 112 PHE A CA 1
ATOM 871 C C . PHE A 1 112 ? -10.988 -3.200 15.807 1.00 86.25 112 PHE A C 1
ATOM 873 O O . PHE A 1 112 ? -12.074 -2.903 16.297 1.00 86.25 112 PHE A O 1
ATOM 880 N N . LEU A 1 113 ? -10.887 -4.040 14.768 1.00 82.38 113 LEU A N 1
ATOM 881 C CA . LEU A 1 113 ? -12.019 -4.786 14.194 1.00 82.38 113 LEU A CA 1
ATOM 882 C C . LEU A 1 113 ? -12.309 -6.084 14.968 1.00 82.38 113 LEU A C 1
ATOM 884 O O . LEU A 1 113 ? -13.437 -6.579 14.958 1.00 82.38 113 LEU A O 1
ATOM 888 N N . CYS A 1 114 ? -11.298 -6.639 15.644 1.00 67.25 114 CYS A N 1
ATOM 889 C CA . CYS A 1 114 ? -11.417 -7.866 16.437 1.00 67.25 114 CYS A CA 1
ATOM 890 C C . CYS A 1 114 ? -12.185 -7.672 17.756 1.00 67.25 114 CYS A C 1
ATOM 892 O O . CYS A 1 114 ? -12.717 -8.640 18.299 1.00 67.25 114 CYS A O 1
ATOM 894 N N . VAL A 1 115 ? -12.246 -6.446 18.286 1.00 60.97 115 VAL A N 1
ATOM 895 C CA . VAL A 1 115 ? -12.849 -6.161 19.595 1.00 60.97 115 VAL A CA 1
ATOM 896 C C . VAL A 1 115 ? -14.368 -6.071 19.456 1.00 60.97 115 VAL A C 1
ATOM 898 O O . VAL A 1 115 ? -14.929 -5.026 19.138 1.00 60.97 115 VAL A O 1
ATOM 901 N N . ASN A 1 116 ? -15.056 -7.184 19.701 1.00 53.22 116 ASN A N 1
ATOM 902 C CA . ASN A 1 116 ? -16.507 -7.201 19.838 1.00 53.22 116 ASN A CA 1
ATOM 903 C C . ASN A 1 116 ? -16.863 -7.123 21.329 1.00 53.22 116 ASN A C 1
ATOM 905 O O . ASN A 1 116 ? -16.934 -8.149 22.000 1.00 53.22 116 ASN A O 1
ATOM 909 N N . LEU A 1 117 ? -17.092 -5.912 21.848 1.00 52.72 117 LEU A N 1
ATOM 910 C CA . LEU A 1 117 ? -17.443 -5.689 23.263 1.00 52.72 117 LEU A CA 1
ATOM 911 C C . LEU A 1 117 ? -18.702 -6.468 23.704 1.00 52.72 117 LEU A C 1
ATOM 913 O O . LEU A 1 117 ? -18.869 -6.746 24.886 1.00 52.72 117 LEU A O 1
ATOM 917 N N . ASN A 1 118 ? -19.546 -6.883 22.751 1.00 53.00 118 ASN A N 1
ATOM 918 C CA . ASN A 1 118 ? -20.825 -7.551 23.006 1.00 53.00 118 ASN A CA 1
ATOM 919 C C . ASN A 1 118 ? -20.784 -9.087 22.888 1.00 53.00 118 ASN A C 1
ATOM 921 O O . ASN A 1 118 ? -21.816 -9.729 23.070 1.00 53.00 118 ASN A O 1
ATOM 925 N N . ASN A 1 119 ? -19.640 -9.706 22.565 1.00 52.50 119 ASN A N 1
ATOM 926 C CA . ASN A 1 119 ? -19.531 -11.169 22.563 1.00 52.50 119 ASN A CA 1
ATOM 927 C C . ASN A 1 119 ? -18.140 -11.642 23.032 1.00 52.50 119 ASN A C 1
ATOM 929 O O . ASN A 1 119 ? -17.248 -11.844 22.206 1.00 52.50 119 ASN A O 1
ATOM 933 N N . PRO A 1 120 ? -17.953 -11.866 24.345 1.00 53.25 120 PRO A N 1
ATOM 934 C CA . PRO A 1 120 ? -16.696 -12.354 24.913 1.00 53.25 120 PRO A CA 1
ATOM 935 C C . PRO A 1 120 ? -16.394 -13.831 24.588 1.00 53.25 120 PRO A C 1
ATOM 937 O O . PRO A 1 120 ? -15.332 -14.328 24.954 1.00 53.25 120 PRO A O 1
ATOM 940 N N . ARG A 1 121 ? -17.284 -14.550 23.881 1.00 51.12 121 ARG A N 1
ATOM 941 C CA . ARG A 1 121 ? -17.084 -15.945 23.449 1.00 51.12 121 ARG A CA 1
ATOM 942 C C . ARG A 1 121 ? -16.749 -16.034 21.953 1.00 51.12 121 ARG A C 1
ATOM 944 O O . ARG A 1 121 ? -17.512 -16.551 21.146 1.00 51.12 121 ARG A O 1
ATOM 951 N N . GLY A 1 122 ? -15.575 -15.519 21.596 1.00 52.97 122 GLY A N 1
ATOM 952 C CA . GLY A 1 122 ? -14.617 -16.205 20.715 1.00 52.97 122 GLY A CA 1
ATOM 953 C C . GLY A 1 122 ? -14.913 -16.440 19.226 1.00 52.97 122 GLY A C 1
ATOM 954 O O . GLY A 1 122 ? -14.064 -17.046 18.579 1.00 52.97 122 GLY A O 1
ATOM 955 N N . SER A 1 123 ? -16.023 -15.987 18.634 1.00 54.41 123 SER A N 1
ATOM 956 C CA . SER A 1 123 ? -16.178 -16.091 17.171 1.00 54.41 123 SER A CA 1
ATOM 957 C C . SER A 1 123 ? -15.564 -14.876 16.476 1.00 54.41 123 SER A C 1
ATOM 959 O O . SER A 1 123 ? -16.099 -13.768 16.560 1.00 54.41 123 SER A O 1
ATOM 961 N N . ILE A 1 124 ? -14.454 -15.089 15.760 1.00 58.59 124 ILE A N 1
ATOM 962 C CA . ILE A 1 124 ? -13.887 -14.104 14.828 1.00 58.59 124 ILE A CA 1
ATOM 963 C C . ILE A 1 124 ? -15.005 -13.693 13.862 1.00 58.59 124 ILE A C 1
ATOM 965 O O . ILE A 1 124 ? -15.668 -14.551 13.275 1.00 58.59 124 ILE A O 1
ATOM 969 N N . ARG A 1 125 ? -15.258 -12.384 13.719 1.00 68.00 125 ARG A N 1
ATOM 970 C CA . ARG A 1 125 ? -16.229 -11.894 12.730 1.00 68.00 125 ARG A CA 1
ATOM 971 C C . ARG A 1 125 ? -15.797 -12.403 11.347 1.00 68.00 125 ARG A C 1
ATOM 973 O O . ARG A 1 125 ? -14.613 -12.277 11.036 1.00 68.00 125 ARG A O 1
ATOM 980 N N . PRO A 1 126 ? -16.707 -12.912 10.500 1.00 69.06 126 PRO A N 1
ATOM 981 C CA . PRO A 1 126 ? -16.346 -13.450 9.183 1.00 69.06 126 PRO A CA 1
ATOM 982 C C . PRO A 1 126 ? -15.522 -12.448 8.357 1.00 69.06 126 PRO A C 1
ATOM 984 O O . PRO A 1 126 ? -14.538 -12.812 7.724 1.00 69.06 126 PRO A O 1
ATOM 987 N N . THR A 1 127 ? -15.828 -11.158 8.484 1.00 75.12 127 THR A N 1
ATOM 988 C CA . THR A 1 127 ? -15.053 -10.040 7.938 1.00 75.12 127 THR A CA 1
ATOM 989 C C . THR A 1 127 ? -13.569 -10.041 8.331 1.00 75.12 127 THR A C 1
ATOM 991 O O . THR A 1 127 ? -12.697 -9.853 7.488 1.00 75.12 127 THR A O 1
ATOM 994 N N . VAL A 1 128 ? -13.258 -10.257 9.612 1.00 81.12 128 VAL A N 1
ATOM 995 C CA . VAL A 1 128 ? -11.876 -10.261 10.117 1.00 81.12 128 VAL A CA 1
ATOM 996 C C . VAL A 1 128 ? -11.109 -11.461 9.563 1.00 81.12 128 VAL A C 1
ATOM 998 O O . VAL A 1 128 ? -9.927 -11.330 9.249 1.00 81.12 128 VAL A O 1
ATOM 1001 N N . GLN A 1 129 ? -11.780 -12.604 9.387 1.00 84.50 129 GLN A N 1
ATOM 1002 C CA . GLN A 1 129 ? -11.180 -13.775 8.749 1.00 84.50 129 GLN A CA 1
ATOM 1003 C C . GLN A 1 129 ? -10.801 -13.480 7.291 1.00 84.50 129 GLN A C 1
ATOM 1005 O O . GLN A 1 129 ? -9.656 -13.702 6.910 1.00 84.50 129 GLN A O 1
ATOM 1010 N N . VAL A 1 130 ? -11.702 -12.867 6.516 1.00 87.25 130 VAL A N 1
ATOM 1011 C CA . VAL A 1 130 ? -11.426 -12.466 5.123 1.00 87.25 130 VAL A CA 1
ATOM 1012 C C . VAL A 1 130 ? -10.221 -11.521 5.033 1.00 87.25 130 VAL A C 1
ATOM 1014 O O . VAL A 1 130 ? -9.370 -11.681 4.160 1.00 87.25 130 VAL A O 1
ATOM 1017 N N . ILE A 1 131 ? -10.100 -10.558 5.953 1.00 89.12 131 ILE A N 1
ATOM 1018 C CA . ILE A 1 131 ? -8.942 -9.650 6.011 1.00 89.12 131 ILE A CA 1
ATOM 1019 C C . ILE A 1 131 ? -7.651 -10.409 6.344 1.00 89.12 131 ILE A C 1
ATOM 1021 O O . ILE A 1 131 ? -6.602 -10.101 5.780 1.00 89.12 131 ILE A O 1
ATOM 1025 N N . ASN A 1 132 ? -7.700 -11.395 7.246 1.00 89.69 132 ASN A N 1
ATOM 1026 C CA . ASN A 1 132 ? -6.536 -12.223 7.570 1.00 89.69 132 ASN A CA 1
ATOM 1027 C C . ASN A 1 132 ? -6.052 -13.005 6.349 1.00 89.69 132 ASN A C 1
ATOM 1029 O O . ASN A 1 132 ? -4.857 -12.994 6.043 1.00 89.69 132 ASN A O 1
ATOM 1033 N N . ASP A 1 133 ? -6.976 -13.636 5.633 1.00 91.69 133 ASP A N 1
ATOM 1034 C CA . ASP A 1 133 ? -6.664 -14.415 4.437 1.00 91.69 133 ASP A CA 1
ATOM 1035 C C . ASP A 1 133 ? -6.102 -13.502 3.333 1.00 91.69 133 ASP A C 1
ATOM 1037 O O . ASP A 1 133 ? -5.075 -13.806 2.725 1.00 91.69 133 ASP A O 1
ATOM 1041 N N . LEU A 1 134 ? -6.684 -12.311 3.151 1.00 92.31 134 LEU A N 1
ATOM 1042 C CA . LEU A 1 134 ? -6.171 -11.303 2.221 1.00 92.31 134 LEU A CA 1
ATOM 1043 C C . LEU A 1 134 ? -4.743 -10.855 2.579 1.00 92.31 134 LEU A C 1
ATOM 1045 O O . LEU A 1 134 ? -3.856 -10.896 1.726 1.00 92.31 134 LEU A O 1
ATOM 1049 N N . CYS A 1 135 ? -4.502 -10.468 3.836 1.00 93.25 135 CYS A N 1
ATOM 1050 C CA . CYS A 1 135 ? -3.182 -10.067 4.332 1.00 93.25 135 CYS A CA 1
ATOM 1051 C C . CYS A 1 135 ? -2.130 -11.157 4.114 1.00 93.25 135 CYS A C 1
ATOM 1053 O O . CYS A 1 135 ? -1.023 -10.871 3.661 1.00 93.25 135 CYS A O 1
ATOM 1055 N N . THR A 1 136 ? -2.449 -12.406 4.462 1.00 94.06 136 THR A N 1
ATOM 1056 C CA . THR A 1 136 ? -1.493 -13.518 4.354 1.00 94.06 136 THR A CA 1
ATOM 1057 C C . THR A 1 136 ? -1.130 -13.815 2.904 1.00 94.06 136 THR A C 1
ATOM 1059 O O . THR A 1 136 ? 0.051 -14.013 2.610 1.00 94.06 136 THR A O 1
ATOM 1062 N N . ASN A 1 137 ? -2.105 -13.768 1.993 1.00 94.25 137 ASN A N 1
ATOM 1063 C CA . ASN A 1 137 ? -1.864 -13.929 0.563 1.00 94.25 137 ASN A CA 1
ATOM 1064 C C . ASN A 1 137 ? -0.989 -12.799 0.007 1.00 94.25 137 ASN A C 1
ATOM 1066 O O . ASN A 1 137 ? 0.026 -13.080 -0.622 1.00 94.25 137 ASN A O 1
ATOM 1070 N N . VAL A 1 138 ? -1.297 -11.536 0.321 1.00 95.19 138 VAL A N 1
ATOM 1071 C CA . VAL A 1 138 ? -0.481 -10.391 -0.122 1.00 95.19 138 VAL A CA 1
ATOM 1072 C C . VAL A 1 138 ? 0.946 -10.469 0.419 1.00 95.19 138 VAL A C 1
ATOM 1074 O O . VAL A 1 138 ? 1.896 -10.255 -0.324 1.00 95.19 138 VAL A O 1
ATOM 1077 N N . ILE A 1 139 ? 1.138 -10.839 1.687 1.00 94.56 139 ILE A N 1
ATOM 1078 C CA . ILE A 1 139 ? 2.483 -11.008 2.257 1.00 94.56 139 ILE A CA 1
ATOM 1079 C C . ILE A 1 139 ? 3.264 -12.111 1.529 1.00 94.56 139 ILE A C 1
ATOM 1081 O O . ILE A 1 139 ? 4.470 -11.965 1.324 1.00 94.56 139 ILE A O 1
ATOM 1085 N N . ARG A 1 140 ? 2.608 -13.219 1.158 1.00 94.75 140 ARG A N 1
ATOM 1086 C CA . ARG A 1 140 ? 3.243 -14.303 0.395 1.00 94.75 140 ARG A CA 1
ATOM 1087 C C . ARG A 1 140 ? 3.688 -13.808 -0.983 1.00 94.75 140 ARG A C 1
ATOM 1089 O O . ARG A 1 140 ? 4.843 -14.022 -1.344 1.00 94.75 140 ARG A O 1
ATOM 1096 N N . ASP A 1 141 ? 2.810 -13.102 -1.685 1.00 94.38 141 ASP A N 1
ATOM 1097 C CA . ASP A 1 141 ? 3.071 -12.555 -3.019 1.00 94.38 141 ASP A CA 1
AT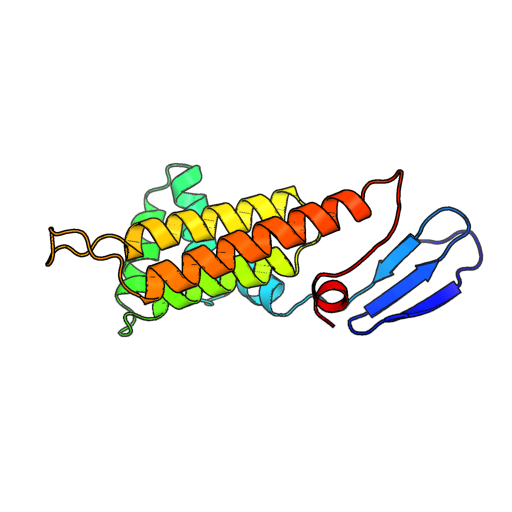OM 1098 C C . ASP A 1 141 ? 4.202 -11.518 -2.989 1.00 94.38 141 ASP A C 1
ATOM 1100 O O . ASP A 1 141 ? 5.148 -11.602 -3.766 1.00 94.38 141 ASP A O 1
ATOM 1104 N N . LEU A 1 142 ? 4.178 -10.591 -2.027 1.00 93.94 142 LEU A N 1
ATOM 1105 C CA . LEU A 1 142 ? 5.228 -9.582 -1.866 1.00 93.94 142 LEU A CA 1
ATOM 1106 C C . LEU A 1 142 ? 6.586 -10.203 -1.536 1.00 93.94 142 LEU A C 1
ATOM 1108 O O . LEU A 1 142 ? 7.611 -9.745 -2.031 1.00 93.94 142 LEU A O 1
ATOM 1112 N N . ARG A 1 143 ? 6.626 -11.277 -0.737 1.00 92.62 143 ARG A N 1
ATOM 1113 C CA . ARG A 1 143 ? 7.880 -12.008 -0.491 1.00 92.62 143 ARG A CA 1
ATOM 1114 C C . ARG A 1 143 ? 8.434 -12.614 -1.773 1.00 92.62 143 ARG A C 1
ATOM 1116 O O . ARG A 1 143 ? 9.644 -12.576 -1.965 1.00 92.62 143 ARG A O 1
ATOM 1123 N N . LEU A 1 144 ? 7.583 -13.173 -2.629 1.00 91.88 144 LEU A N 1
ATOM 1124 C CA . LEU A 1 144 ? 8.008 -13.692 -3.927 1.00 91.88 144 LEU A CA 1
ATOM 1125 C C . LEU A 1 144 ? 8.565 -12.556 -4.798 1.00 91.88 144 LEU A C 1
ATOM 1127 O O . LEU A 1 144 ? 9.707 -12.632 -5.242 1.00 91.88 144 LEU A O 1
ATOM 1131 N N . ILE A 1 145 ? 7.787 -11.487 -4.973 1.00 91.50 145 ILE A N 1
ATOM 1132 C CA . ILE A 1 145 ? 8.131 -10.335 -5.815 1.00 91.50 145 ILE A CA 1
ATOM 1133 C C . ILE A 1 145 ? 9.442 -9.688 -5.358 1.00 91.50 145 ILE A C 1
ATOM 1135 O O . ILE A 1 145 ? 10.360 -9.534 -6.157 1.00 91.50 145 ILE A O 1
ATOM 1139 N N . ASN A 1 146 ? 9.585 -9.402 -4.063 1.00 91.06 146 ASN A N 1
ATOM 1140 C CA . ASN A 1 146 ? 10.792 -8.772 -3.527 1.00 91.06 146 ASN A CA 1
ATOM 1141 C C . ASN A 1 146 ? 12.038 -9.655 -3.692 1.00 91.06 146 ASN A C 1
ATOM 1143 O O . ASN A 1 146 ? 13.132 -9.134 -3.901 1.00 91.06 146 ASN A O 1
ATOM 1147 N N . ASN A 1 147 ? 11.894 -10.985 -3.618 1.00 88.44 147 ASN A N 1
ATOM 1148 C CA . ASN A 1 147 ? 13.006 -11.893 -3.905 1.00 88.44 147 ASN A CA 1
ATOM 1149 C C . ASN A 1 147 ? 13.394 -11.855 -5.392 1.00 88.44 147 ASN A C 1
ATOM 1151 O O . ASN A 1 147 ? 14.581 -11.868 -5.699 1.00 88.44 147 ASN A O 1
ATOM 1155 N N . LEU A 1 148 ? 12.425 -11.757 -6.310 1.00 85.88 148 LEU A N 1
ATOM 1156 C CA . LEU A 1 148 ? 12.679 -11.635 -7.755 1.00 85.88 148 LEU A CA 1
ATOM 1157 C C . LEU A 1 148 ? 13.300 -10.283 -8.140 1.00 85.88 148 LEU A C 1
ATOM 1159 O O . LEU A 1 148 ? 14.106 -1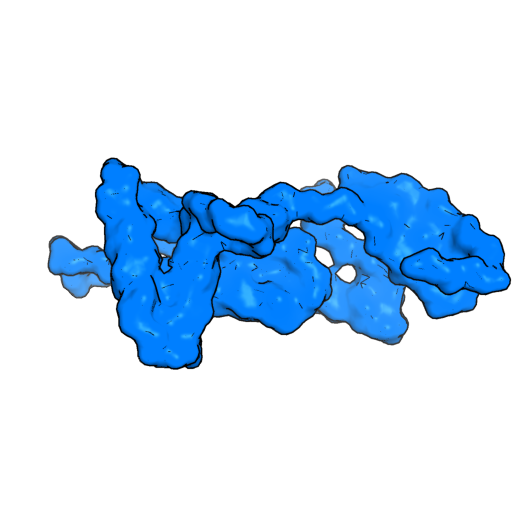0.210 -9.068 1.00 85.88 148 LEU A O 1
ATOM 1163 N N . HIS A 1 149 ? 12.959 -9.224 -7.405 1.00 83.75 149 HIS A N 1
ATOM 1164 C CA . HIS A 1 149 ? 13.541 -7.888 -7.567 1.00 83.75 149 HIS A CA 1
ATOM 1165 C C . HIS A 1 149 ? 14.971 -7.789 -7.031 1.00 83.75 149 HIS A C 1
ATOM 1167 O O . HIS A 1 149 ? 15.662 -6.814 -7.319 1.00 83.75 149 HIS A O 1
ATOM 1173 N N . HIS A 1 150 ? 15.441 -8.775 -6.259 1.00 78.12 150 HIS A N 1
ATOM 1174 C CA . HIS A 1 150 ? 16.804 -8.767 -5.744 1.00 78.12 150 HIS A CA 1
ATOM 1175 C C . HIS A 1 150 ? 17.811 -8.702 -6.902 1.00 78.12 150 HIS A C 1
ATOM 1177 O O . HIS A 1 150 ? 17.657 -9.388 -7.913 1.00 78.12 150 HIS A O 1
ATOM 1183 N N . ILE A 1 151 ? 18.873 -7.909 -6.734 1.00 64.62 151 ILE A N 1
ATOM 1184 C CA . ILE A 1 151 ? 19.813 -7.526 -7.805 1.00 64.62 151 ILE A CA 1
ATOM 1185 C C . ILE A 1 151 ? 20.425 -8.716 -8.566 1.00 64.62 151 ILE A C 1
ATOM 1187 O O . ILE A 1 151 ? 20.743 -8.613 -9.747 1.00 64.62 151 ILE A O 1
ATOM 1191 N N . ASN A 1 152 ? 20.521 -9.873 -7.910 1.00 60.91 152 ASN A N 1
ATOM 1192 C CA . ASN A 1 152 ? 21.054 -11.105 -8.492 1.00 60.91 152 ASN A CA 1
ATOM 1193 C C . ASN A 1 152 ? 20.105 -11.771 -9.507 1.00 60.91 152 ASN A C 1
ATOM 1195 O O . ASN A 1 152 ? 20.569 -12.538 -10.341 1.00 60.91 152 ASN A O 1
ATOM 1199 N N . ILE A 1 153 ? 18.796 -11.512 -9.417 1.00 63.28 153 ILE A N 1
ATOM 1200 C CA . ILE A 1 153 ? 17.759 -12.072 -10.300 1.00 63.28 153 ILE A CA 1
ATOM 1201 C C . ILE A 1 153 ? 17.250 -10.989 -11.268 1.00 63.28 153 ILE A C 1
ATOM 1203 O O . ILE A 1 153 ? 16.990 -11.295 -12.428 1.00 63.28 153 ILE A O 1
ATOM 1207 N N . SER A 1 154 ? 17.177 -9.725 -10.816 1.00 67.56 154 SER A N 1
ATOM 1208 C CA . SER A 1 154 ? 16.835 -8.533 -11.614 1.00 67.56 154 SER A CA 1
ATOM 1209 C C . SER A 1 154 ? 15.595 -8.707 -12.498 1.00 67.56 154 SER A C 1
ATOM 1211 O O . SER A 1 154 ? 15.585 -8.271 -13.644 1.00 67.56 154 SER A O 1
ATOM 1213 N N . MET A 1 155 ? 14.533 -9.336 -11.985 1.00 78.75 155 MET A N 1
ATOM 1214 C CA . MET A 1 155 ? 13.280 -9.489 -12.725 1.00 78.75 155 MET A CA 1
ATOM 1215 C C . MET A 1 155 ? 12.210 -8.561 -12.135 1.00 78.75 155 MET A C 1
ATOM 1217 O O . MET A 1 155 ? 11.590 -8.932 -11.138 1.00 78.75 155 MET A O 1
ATOM 1221 N N . PRO A 1 156 ? 11.950 -7.374 -12.722 1.00 77.00 156 PRO A N 1
ATOM 1222 C CA . PRO A 1 156 ? 10.899 -6.481 -12.254 1.00 77.00 156 PRO A CA 1
ATOM 1223 C C . PRO A 1 156 ? 9.539 -7.054 -12.654 1.00 77.00 156 PRO A C 1
ATOM 1225 O O . PRO A 1 156 ? 9.020 -6.788 -13.743 1.00 77.00 156 PRO A O 1
ATOM 1228 N N . LEU A 1 157 ? 9.011 -7.906 -11.777 1.00 86.44 157 LEU A N 1
ATOM 1229 C CA . LEU A 1 157 ? 7.662 -8.455 -11.838 1.00 86.44 157 LEU A CA 1
ATOM 1230 C C . LEU A 1 157 ? 6.742 -7.619 -10.949 1.00 86.44 157 LEU A C 1
ATOM 1232 O O . LEU A 1 157 ? 7.030 -7.448 -9.766 1.00 86.44 157 LEU A O 1
ATOM 1236 N N . THR A 1 158 ? 5.642 -7.112 -11.487 1.00 87.94 158 THR A N 1
ATOM 1237 C CA . THR A 1 158 ? 4.641 -6.387 -10.702 1.00 87.94 158 THR A CA 1
ATOM 1238 C C . THR A 1 158 ? 3.623 -7.341 -10.087 1.00 87.94 158 THR A C 1
ATOM 1240 O O . THR A 1 158 ? 3.417 -8.470 -10.540 1.00 87.94 158 THR A O 1
ATOM 1243 N N . PHE A 1 159 ? 2.918 -6.871 -9.061 1.00 88.44 159 PHE A N 1
ATOM 1244 C CA . PHE A 1 159 ? 1.835 -7.635 -8.447 1.00 88.44 159 PHE A CA 1
ATOM 1245 C C . PHE A 1 159 ? 0.689 -7.948 -9.416 1.00 88.44 159 PHE A C 1
ATOM 1247 O O . PHE A 1 159 ? 0.074 -9.007 -9.311 1.00 88.44 159 PHE A O 1
ATOM 1254 N N . LYS A 1 160 ? 0.422 -7.066 -10.391 1.00 88.50 160 LYS A N 1
ATOM 1255 C CA . LYS A 1 160 ? -0.561 -7.348 -11.443 1.00 88.50 160 LYS A CA 1
ATOM 1256 C C . LYS A 1 160 ? 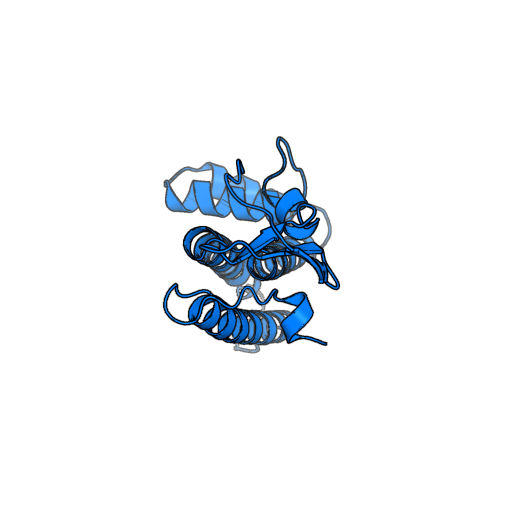-0.075 -8.472 -12.351 1.00 88.50 160 LYS A C 1
ATOM 1258 O O . LYS A 1 160 ? -0.858 -9.363 -12.641 1.00 88.50 160 LYS A O 1
ATOM 1263 N N . GLN A 1 161 ? 1.203 -8.469 -12.739 1.00 88.62 161 GLN A N 1
ATOM 1264 C CA . GLN A 1 161 ? 1.769 -9.508 -13.607 1.00 88.62 161 GLN A CA 1
ATOM 1265 C C . GLN A 1 161 ? 1.770 -10.884 -12.932 1.00 88.62 161 GLN A C 1
ATOM 1267 O O . GLN A 1 161 ? 1.583 -11.886 -13.609 1.00 88.62 161 GLN A O 1
ATOM 1272 N N . LEU A 1 162 ? 1.941 -10.941 -11.607 1.00 88.88 162 LEU A N 1
ATOM 1273 C CA . LEU A 1 162 ? 1.885 -12.191 -10.843 1.00 88.88 162 LEU A CA 1
ATOM 1274 C C . LEU A 1 162 ? 0.486 -12.838 -10.826 1.00 88.88 162 LEU A C 1
ATOM 1276 O O . LEU A 1 162 ? 0.379 -14.044 -10.621 1.00 88.88 162 LEU A O 1
ATOM 1280 N N . ARG A 1 163 ? -0.579 -12.042 -10.974 1.00 86.06 163 ARG A N 1
ATOM 1281 C CA . ARG A 1 163 ? -1.975 -12.479 -10.791 1.00 86.06 163 ARG A CA 1
ATOM 1282 C C . ARG A 1 163 ? -2.771 -12.620 -12.094 1.00 86.06 163 ARG A C 1
ATOM 1284 O O . ARG A 1 163 ? -3.994 -12.744 -12.028 1.00 86.06 163 ARG A O 1
ATOM 1291 N N . ILE A 1 164 ? -2.091 -12.580 -13.239 1.00 76.38 164 ILE A N 1
ATOM 1292 C CA . ILE A 1 164 ? -2.639 -12.987 -14.545 1.00 76.38 164 ILE A CA 1
ATOM 1293 C C . ILE A 1 164 ? -2.555 -14.504 -14.662 1.00 76.38 164 ILE A C 1
ATOM 1295 O O . ILE A 1 164 ? -3.561 -15.095 -15.108 1.00 76.38 164 ILE A O 1
#

Organism: NCBI:txid392032

Radius of gyration: 18.58 Å; chains: 1; bounding box: 46×32×51 Å

Foldseek 3Di:
DDDPADWDWDDDPFFIWIHDPQATDTDGDQDVLQCLQPPDPRPALLVLLLVLLVCVVVVHPCNVVSLVCQCVVPDVCSLLVNLVSLLVNLQQDDDPVSSVSSLSSSVVSLVVQQDDVPDPPDDRDVSSVVSVVSSVVSVVLSVVQNVCCPPVNNDNDGSVNVVD

pLDDT: mean 86.95, std 12.68, range [47.03, 98.44]

Secondary structure (DSSP, 8-state):
---SS--EEEEETTEEEEE-SS-EEEE-PPPHHHHHHHSTT---HHHHHHHHHHHHHTT-THHHHHHHHHHHSS-THHHHHHHHHHHHHHHH---HHHHHHHHHHHHHHHHHHS--TT--S----HHHHHHHHHHHHHHHHHHHHHHHTSTTT-----HHHHT-

Sequence (164 aa):
LCYTSPVWLSTEIDGIRIVSGRTLDFFQRLPQEIFNIFAILSTSPGAKLFSAYMDYKYENQMAEMLLNELKSSGTTNGLEEAVKQCIAAASHENDPSIQKLLLKAALFGRSFLCVNLNNPRGSIRPTVQVINDLCTNVIRDLRLINNLHHINISMPLTFKQLRI